Protein AF-A0A7J5ELV4-F1 (afdb_monomer_lite)

Structure (mmCIF, N/CA/C/O backbone):
data_AF-A0A7J5ELV4-F1
#
_entry.id   AF-A0A7J5ELV4-F1
#
loop_
_atom_site.group_PDB
_atom_site.id
_atom_site.type_symbol
_atom_site.label_atom_id
_atom_site.label_alt_id
_atom_site.label_comp_id
_atom_site.label_asym_id
_atom_site.label_entity_id
_atom_site.label_seq_id
_atom_site.pdbx_PDB_ins_code
_atom_site.Cartn_x
_atom_site.Cartn_y
_atom_site.Cartn_z
_atom_site.occupancy
_atom_site.B_iso_or_equiv
_atom_site.auth_seq_id
_atom_site.auth_comp_id
_atom_site.auth_asym_id
_atom_site.auth_atom_id
_atom_site.pdbx_PDB_model_num
ATOM 1 N N . MET A 1 1 ? -20.383 -17.295 8.704 1.00 36.12 1 MET A N 1
ATOM 2 C CA . MET A 1 1 ? -18.907 -17.326 8.674 1.00 36.12 1 MET A CA 1
ATOM 3 C C . MET A 1 1 ? -18.513 -17.018 7.243 1.00 36.12 1 MET A C 1
ATOM 5 O O . MET A 1 1 ? -18.628 -17.892 6.395 1.00 36.12 1 MET A O 1
ATOM 9 N N . SER A 1 2 ? -18.238 -15.751 6.940 1.00 37.81 2 SER A N 1
ATOM 10 C CA . SER A 1 2 ? -17.879 -15.331 5.584 1.00 37.81 2 SER A CA 1
ATOM 11 C C . SER A 1 2 ? -16.432 -15.739 5.326 1.00 37.81 2 SER A C 1
ATOM 13 O O . SER A 1 2 ? -15.553 -15.372 6.099 1.00 37.81 2 SER A O 1
ATOM 15 N N . ASN A 1 3 ? -16.204 -16.548 4.290 1.00 34.66 3 ASN A N 1
ATOM 16 C CA . ASN A 1 3 ? -14.866 -16.848 3.778 1.00 34.66 3 ASN A CA 1
ATOM 17 C C . ASN A 1 3 ? -14.127 -15.528 3.502 1.00 34.66 3 ASN A C 1
ATOM 19 O O . ASN A 1 3 ? -14.746 -14.646 2.898 1.00 34.66 3 ASN A O 1
ATOM 23 N N . PRO A 1 4 ? -12.845 -15.373 3.879 1.00 46.72 4 PRO A N 1
ATOM 24 C CA . PRO A 1 4 ? -12.059 -14.252 3.396 1.00 46.72 4 PRO A CA 1
ATOM 25 C C . PRO A 1 4 ? -11.948 -14.400 1.878 1.00 46.72 4 PRO A C 1
ATOM 27 O O . PRO A 1 4 ? -11.324 -15.328 1.360 1.00 46.72 4 PRO A O 1
ATOM 30 N N . SER A 1 5 ? -12.657 -13.524 1.173 1.00 50.44 5 SER A N 1
ATOM 31 C CA . SER A 1 5 ? -12.562 -13.330 -0.265 1.00 50.44 5 SER A CA 1
ATOM 32 C C . SER A 1 5 ? -11.091 -13.307 -0.668 1.00 50.44 5 SER A C 1
ATOM 34 O O . SER A 1 5 ? -10.301 -12.569 -0.083 1.00 50.44 5 SER A O 1
ATOM 36 N N . SER A 1 6 ? -10.715 -14.133 -1.642 1.00 66.75 6 SER A N 1
ATOM 37 C CA . SER A 1 6 ? -9.365 -14.159 -2.196 1.00 66.75 6 SER A CA 1
ATOM 38 C C . SER A 1 6 ? -8.966 -12.741 -2.608 1.00 66.75 6 SER A C 1
ATOM 40 O O . SER A 1 6 ? -9.621 -12.152 -3.468 1.00 66.75 6 SER A O 1
ATOM 42 N N . ILE A 1 7 ? -7.937 -12.178 -1.970 1.00 79.38 7 ILE A N 1
ATOM 43 C CA . ILE A 1 7 ? -7.438 -10.840 -2.300 1.00 79.38 7 ILE A CA 1
ATOM 44 C C . ILE A 1 7 ? -7.040 -10.861 -3.788 1.00 79.38 7 ILE A C 1
ATOM 46 O O . ILE A 1 7 ? -6.205 -11.682 -4.171 1.00 79.38 7 ILE A O 1
ATOM 50 N N . PRO A 1 8 ? -7.637 -10.022 -4.656 1.00 86.50 8 PRO A N 1
ATOM 51 C CA . PRO A 1 8 ? -7.497 -10.161 -6.110 1.00 86.50 8 PRO A CA 1
ATOM 52 C C . PRO A 1 8 ? -6.169 -9.605 -6.650 1.00 86.50 8 PRO A C 1
ATOM 54 O O . PRO A 1 8 ? -5.910 -9.667 -7.853 1.00 86.50 8 PRO A O 1
ATOM 57 N N . TYR A 1 9 ? -5.339 -9.033 -5.778 1.00 91.44 9 TYR A N 1
ATOM 58 C CA . TYR A 1 9 ? -4.088 -8.378 -6.137 1.00 91.44 9 TYR A CA 1
ATOM 59 C C . TYR A 1 9 ? -2.952 -9.387 -6.261 1.00 91.44 9 TYR A C 1
ATOM 61 O O . TYR A 1 9 ? -2.764 -10.240 -5.399 1.00 91.44 9 TYR A O 1
ATOM 69 N N . ARG A 1 10 ? -2.165 -9.272 -7.328 1.00 88.94 10 ARG A N 1
ATOM 70 C CA . ARG A 1 10 ? -1.010 -10.133 -7.595 1.00 88.94 10 ARG A CA 1
ATOM 71 C C . ARG A 1 10 ? 0.073 -9.347 -8.315 1.00 88.94 10 ARG A C 1
ATOM 73 O O . ARG A 1 10 ? -0.228 -8.347 -8.970 1.00 88.94 10 ARG A O 1
ATOM 80 N N . LEU A 1 11 ? 1.314 -9.812 -8.212 1.00 84.75 11 LEU A N 1
ATOM 81 C CA . LEU A 1 11 ? 2.399 -9.274 -9.024 1.00 84.75 11 LEU A CA 1
ATOM 82 C C . LEU A 1 11 ? 2.098 -9.465 -10.518 1.00 84.75 11 LEU A C 1
ATOM 84 O O . LEU A 1 11 ? 1.488 -10.473 -10.889 1.00 84.75 11 LEU A O 1
ATOM 88 N N . PRO A 1 12 ? 2.515 -8.522 -11.377 1.00 80.56 12 PRO A N 1
ATOM 89 C CA . PRO A 1 12 ? 2.456 -8.731 -12.814 1.00 80.56 12 PRO A CA 1
ATOM 90 C C . PRO A 1 12 ? 3.408 -9.865 -13.225 1.00 80.56 12 PRO A C 1
ATOM 92 O O . PRO A 1 12 ? 4.482 -10.029 -12.644 1.00 80.56 12 PRO A O 1
ATOM 95 N N . ASP A 1 13 ? 3.029 -10.622 -14.258 1.00 80.06 13 ASP A N 1
ATOM 96 C CA . ASP A 1 13 ? 3.861 -11.704 -14.813 1.00 80.06 13 ASP A CA 1
ATOM 97 C C . ASP A 1 13 ? 5.155 -11.170 -15.454 1.00 80.06 13 ASP A C 1
ATOM 99 O O . ASP A 1 13 ? 6.134 -11.897 -15.615 1.00 80.06 13 ASP A O 1
ATOM 103 N N . THR A 1 14 ? 5.166 -9.882 -15.806 1.00 79.06 14 THR A N 1
ATOM 104 C CA . THR A 1 14 ? 6.293 -9.179 -16.420 1.00 79.06 14 THR A CA 1
ATOM 105 C C . THR A 1 14 ? 6.601 -7.889 -15.672 1.00 79.06 14 THR A C 1
ATOM 107 O O . THR A 1 14 ? 5.691 -7.154 -15.282 1.00 79.06 14 THR A O 1
ATOM 110 N N . LEU A 1 15 ? 7.887 -7.585 -15.519 1.00 82.56 15 LEU A N 1
ATOM 111 C CA . LEU A 1 15 ? 8.359 -6.329 -14.936 1.00 82.56 15 LEU A CA 1
ATOM 112 C C . LEU A 1 15 ? 8.262 -5.166 -15.940 1.00 82.56 15 LEU A C 1
ATOM 114 O O . LEU A 1 15 ? 8.147 -5.416 -17.145 1.00 82.56 15 LEU A O 1
ATOM 118 N N . PRO A 1 16 ? 8.310 -3.903 -15.472 1.00 79.69 16 PRO A N 1
ATOM 119 C CA . PRO A 1 16 ? 8.414 -2.748 -16.356 1.00 79.69 16 PRO A CA 1
ATOM 120 C C . PRO A 1 16 ? 9.571 -2.907 -17.351 1.00 79.69 16 PRO A C 1
ATOM 122 O O . PRO A 1 16 ? 10.700 -3.191 -16.961 1.00 79.69 16 PRO A O 1
ATOM 125 N N . THR A 1 17 ? 9.284 -2.722 -18.640 1.00 82.06 17 THR A N 1
ATOM 126 C CA . THR A 1 17 ? 10.285 -2.792 -19.722 1.00 82.06 17 THR A CA 1
ATOM 127 C C . THR A 1 17 ? 10.953 -1.448 -20.000 1.00 82.06 17 THR A C 1
ATOM 129 O O . THR A 1 17 ? 11.903 -1.387 -20.776 1.00 82.06 17 THR A O 1
ATOM 132 N N . ASP A 1 18 ? 10.429 -0.364 -19.422 1.00 88.62 18 ASP A N 1
ATOM 133 C CA . ASP A 1 18 ? 11.071 0.945 -19.463 1.00 88.62 18 ASP A CA 1
ATOM 134 C C . ASP A 1 18 ? 12.392 0.882 -18.669 1.00 88.62 18 ASP A C 1
ATOM 136 O O . ASP A 1 18 ? 12.354 0.535 -17.484 1.00 88.62 18 ASP A O 1
ATOM 140 N N . PRO A 1 19 ? 13.550 1.193 -19.283 1.00 88.00 19 PRO A N 1
ATOM 141 C CA . PRO A 1 19 ? 14.849 1.060 -18.625 1.00 88.00 19 PRO A CA 1
ATOM 142 C C . PRO A 1 19 ? 14.986 1.899 -17.350 1.00 88.00 19 PRO A C 1
ATOM 144 O O . PRO A 1 19 ? 15.595 1.449 -16.386 1.00 88.00 19 PRO A O 1
ATOM 147 N N . VAL A 1 20 ? 14.384 3.093 -17.314 1.00 89.12 20 VAL A N 1
ATOM 148 C CA . VAL A 1 20 ? 14.450 3.976 -16.143 1.00 89.12 20 VAL A CA 1
ATOM 149 C C . VAL A 1 20 ? 13.649 3.374 -14.993 1.00 89.12 20 VAL A C 1
ATOM 151 O O . VAL A 1 20 ? 14.116 3.357 -13.856 1.00 89.12 20 VAL A O 1
ATOM 154 N N . LEU A 1 21 ? 12.455 2.845 -15.270 1.00 88.69 21 LEU A N 1
ATOM 155 C CA . LEU A 1 21 ? 11.652 2.172 -14.246 1.00 88.69 21 LEU A CA 1
ATOM 156 C C . LEU A 1 21 ? 12.307 0.876 -13.759 1.00 88.69 21 LEU A C 1
ATOM 158 O O . LEU A 1 21 ? 12.254 0.593 -12.565 1.00 88.69 21 LEU A O 1
ATOM 162 N N . ALA A 1 22 ? 12.938 0.110 -14.651 1.00 88.56 22 ALA A N 1
ATOM 163 C CA . ALA A 1 22 ? 13.659 -1.107 -14.288 1.00 88.56 22 ALA A CA 1
ATOM 164 C C . ALA A 1 22 ? 14.833 -0.815 -13.336 1.00 88.56 22 ALA A C 1
ATOM 166 O O . ALA A 1 22 ? 14.957 -1.482 -12.309 1.00 88.56 22 ALA A O 1
ATOM 167 N N . ASP A 1 23 ? 15.625 0.224 -13.615 1.00 91.75 23 ASP A N 1
ATOM 168 C CA . ASP A 1 23 ? 16.751 0.635 -12.765 1.00 91.75 23 ASP A CA 1
ATOM 169 C C . ASP A 1 23 ? 16.295 1.135 -11.383 1.00 91.75 23 ASP A C 1
ATOM 171 O O . ASP A 1 23 ? 16.976 0.933 -10.376 1.00 91.75 23 ASP A O 1
ATOM 175 N N . LEU A 1 24 ? 15.125 1.777 -11.310 1.00 93.94 24 LEU A N 1
ATOM 176 C CA . LEU A 1 24 ? 14.569 2.304 -10.060 1.00 93.94 24 LEU A CA 1
ATOM 177 C C . LEU A 1 24 ? 13.807 1.258 -9.239 1.00 93.94 24 LEU A C 1
ATOM 179 O O . LEU A 1 24 ? 13.526 1.489 -8.061 1.00 93.94 24 LEU A O 1
ATOM 183 N N . LEU A 1 25 ? 13.462 0.114 -9.830 1.00 92.56 25 LEU A N 1
ATOM 184 C CA . LEU A 1 25 ? 12.585 -0.879 -9.217 1.00 92.56 25 LEU A CA 1
ATOM 185 C C . LEU A 1 25 ? 13.139 -1.493 -7.912 1.00 92.56 25 LEU A C 1
ATOM 187 O O . LEU A 1 25 ? 12.368 -1.610 -6.951 1.00 92.56 25 LEU A O 1
ATOM 191 N N . PRO A 1 26 ? 14.441 -1.827 -7.795 1.00 94.19 26 PRO A N 1
ATOM 192 C CA . PRO A 1 26 ? 15.010 -2.294 -6.529 1.00 94.19 26 PRO A CA 1
ATOM 193 C C . PRO A 1 26 ? 14.885 -1.258 -5.405 1.00 94.19 26 PRO A C 1
ATOM 195 O O . PRO A 1 26 ? 14.525 -1.602 -4.280 1.00 94.19 26 PRO A O 1
ATOM 198 N N . LEU A 1 27 ? 15.119 0.021 -5.715 1.00 95.06 27 LEU A N 1
ATOM 199 C CA . LEU A 1 27 ? 15.005 1.112 -4.744 1.00 95.06 27 LEU A CA 1
ATOM 200 C C . LEU A 1 27 ? 13.547 1.349 -4.341 1.00 95.06 27 LEU A C 1
ATOM 202 O O . LEU A 1 27 ? 13.243 1.498 -3.160 1.00 95.06 27 LEU A O 1
ATOM 206 N N . PHE A 1 28 ? 12.641 1.341 -5.320 1.00 94.75 28 PHE A N 1
ATOM 207 C CA . PHE A 1 28 ? 11.210 1.511 -5.093 1.00 94.75 28 PHE A CA 1
ATOM 208 C C . PHE A 1 28 ? 10.654 0.423 -4.169 1.00 94.75 28 PHE A C 1
ATOM 210 O O . PHE A 1 28 ? 9.963 0.726 -3.199 1.00 94.75 28 PHE A O 1
ATOM 217 N N . THR A 1 29 ? 10.973 -0.844 -4.447 1.00 94.75 29 THR A N 1
ATOM 218 C CA . THR A 1 29 ? 10.499 -1.979 -3.639 1.00 94.75 29 THR A CA 1
ATOM 219 C C . THR A 1 29 ? 11.087 -1.964 -2.234 1.00 94.75 29 THR A C 1
ATOM 221 O O . THR A 1 29 ? 10.349 -2.165 -1.271 1.00 94.75 29 THR A O 1
ATOM 224 N N . GLN A 1 30 ? 12.380 -1.659 -2.094 1.00 95.94 30 GLN A N 1
ATOM 225 C CA . GLN A 1 30 ? 13.027 -1.541 -0.788 1.00 95.94 30 GLN A CA 1
ATOM 226 C C . GLN A 1 30 ? 12.407 -0.429 0.065 1.00 95.94 30 GLN A C 1
ATOM 228 O O . GLN A 1 30 ? 12.108 -0.664 1.236 1.00 95.94 30 GLN A O 1
ATOM 233 N N . GLN A 1 31 ? 12.193 0.758 -0.513 1.00 96.31 31 GLN A N 1
ATOM 234 C CA . GLN A 1 31 ? 11.589 1.878 0.206 1.00 96.31 31 GLN A CA 1
ATOM 235 C C . GLN A 1 31 ? 10.184 1.519 0.696 1.00 96.31 31 GLN A C 1
ATOM 237 O O . GLN A 1 31 ? 9.882 1.691 1.872 1.00 96.31 31 GLN A O 1
ATOM 242 N N . TRP A 1 32 ? 9.349 0.945 -0.173 1.00 96.62 32 TRP A N 1
ATOM 243 C CA . TRP A 1 32 ? 7.987 0.571 0.202 1.00 96.62 32 TRP A CA 1
ATOM 244 C C . TRP A 1 32 ? 7.919 -0.540 1.248 1.00 96.62 32 TRP A C 1
ATOM 246 O O . TRP A 1 32 ? 7.044 -0.495 2.105 1.00 96.62 32 TRP A O 1
ATOM 256 N N . LEU A 1 33 ? 8.831 -1.515 1.223 1.00 95.88 33 LEU A N 1
ATOM 257 C CA . LEU A 1 33 ? 8.913 -2.520 2.287 1.00 95.88 33 LEU A CA 1
ATOM 258 C C . LEU A 1 33 ? 9.239 -1.881 3.643 1.00 95.88 33 LEU A C 1
ATOM 260 O O . LEU A 1 33 ? 8.633 -2.249 4.646 1.00 95.88 33 LEU A O 1
ATOM 264 N N . SER A 1 34 ? 10.135 -0.890 3.669 1.00 95.19 34 SER A N 1
ATOM 265 C CA . SER A 1 34 ? 10.412 -0.112 4.882 1.00 95.19 34 SER A CA 1
ATOM 266 C C . SER A 1 34 ? 9.185 0.686 5.335 1.00 95.19 34 SER A C 1
ATOM 268 O O . SER A 1 34 ? 8.799 0.610 6.497 1.00 95.19 34 SER A O 1
ATOM 270 N N . ASP A 1 35 ? 8.533 1.404 4.418 1.00 94.81 35 ASP A N 1
ATOM 271 C CA . ASP A 1 35 ? 7.368 2.240 4.736 1.00 94.81 35 ASP A CA 1
ATOM 272 C C . ASP A 1 35 ? 6.189 1.403 5.267 1.00 94.81 35 ASP A C 1
ATOM 274 O O . ASP A 1 35 ? 5.480 1.820 6.186 1.00 94.81 35 ASP A O 1
ATOM 278 N N . LEU A 1 36 ? 5.974 0.205 4.710 1.00 93.62 36 LEU A N 1
ATOM 279 C CA . LEU A 1 36 ? 4.944 -0.731 5.169 1.00 93.62 36 LEU A CA 1
ATOM 280 C C . LEU A 1 36 ? 5.277 -1.323 6.539 1.00 93.62 36 LEU A C 1
ATOM 282 O O . LEU A 1 36 ? 4.374 -1.481 7.363 1.00 93.62 36 LEU A O 1
ATOM 286 N N . HIS A 1 37 ? 6.555 -1.596 6.804 1.00 90.69 37 HIS A N 1
ATOM 287 C CA . HIS A 1 37 ? 6.994 -2.023 8.125 1.00 90.69 37 HIS A CA 1
ATOM 288 C C .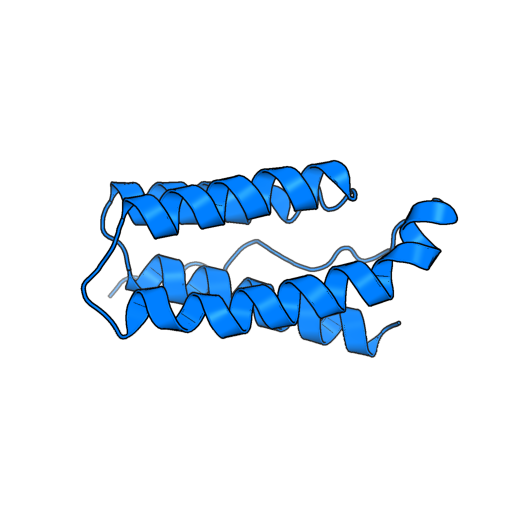 HIS A 1 37 ? 6.675 -0.956 9.185 1.00 90.69 37 HIS A C 1
ATOM 290 O O . HIS A 1 37 ? 6.090 -1.259 10.227 1.00 90.69 37 HIS A O 1
ATOM 296 N N . ASP A 1 38 ? 6.964 0.312 8.893 1.00 89.00 38 ASP A N 1
ATOM 297 C CA . ASP A 1 38 ? 6.689 1.428 9.805 1.00 89.00 38 ASP A CA 1
ATOM 298 C C . ASP A 1 38 ? 5.181 1.694 9.973 1.00 89.00 38 ASP A C 1
ATOM 300 O O . ASP A 1 38 ? 4.711 2.077 11.057 1.00 89.00 38 ASP A O 1
ATOM 304 N N . ALA A 1 39 ? 4.388 1.423 8.930 1.00 88.88 39 ALA A N 1
ATOM 305 C CA . ALA A 1 39 ? 2.932 1.533 8.959 1.00 88.88 39 ALA A CA 1
ATOM 306 C C . ALA A 1 39 ? 2.262 0.578 9.967 1.00 88.88 39 ALA A C 1
ATOM 308 O O . ALA A 1 39 ? 1.123 0.833 10.365 1.00 88.88 39 ALA A O 1
ATOM 309 N N . HIS A 1 40 ? 2.949 -0.462 10.464 1.00 82.06 40 HIS A N 1
ATOM 310 C CA . HIS A 1 40 ? 2.423 -1.316 11.538 1.00 82.06 40 HIS A CA 1
ATOM 311 C C . HIS A 1 40 ? 2.071 -0.539 12.813 1.00 82.06 40 HIS A C 1
ATOM 313 O O . HIS A 1 40 ? 1.145 -0.918 13.537 1.00 82.06 40 HIS A O 1
ATOM 319 N N . SER A 1 41 ? 2.755 0.578 13.075 1.00 83.69 41 SER A N 1
ATOM 320 C CA . SER A 1 41 ? 2.471 1.450 14.222 1.00 83.69 41 SER A CA 1
ATOM 321 C C . SER A 1 41 ? 1.030 1.987 14.243 1.00 83.69 41 SER A C 1
ATOM 323 O O . SER A 1 41 ? 0.481 2.209 15.330 1.00 83.69 41 SER A O 1
ATOM 325 N N . LEU A 1 42 ? 0.384 2.102 13.072 1.00 82.38 42 LEU A N 1
ATOM 326 C CA . LEU A 1 42 ? -1.016 2.523 12.922 1.00 82.38 42 LEU A CA 1
ATOM 327 C C . LEU A 1 42 ? -2.015 1.553 13.565 1.00 82.38 42 LEU A C 1
ATOM 329 O O . LEU A 1 42 ? -3.142 1.945 13.856 1.00 82.38 42 LEU A O 1
ATOM 333 N N . PHE A 1 43 ? -1.611 0.299 13.783 1.00 81.38 43 PHE A N 1
ATOM 334 C CA . PHE A 1 43 ? -2.471 -0.756 14.324 1.00 81.38 43 PHE A CA 1
ATOM 335 C C . PHE A 1 43 ? -2.187 -1.084 15.793 1.00 81.38 43 PHE A C 1
ATOM 337 O O . PHE A 1 43 ? -3.009 -1.714 16.452 1.00 81.38 43 PHE A O 1
ATOM 344 N N . VAL A 1 44 ? -1.029 -0.666 16.311 1.00 75.75 44 VAL A N 1
ATOM 345 C CA . VAL A 1 44 ? -0.606 -0.921 17.701 1.00 75.75 44 VAL A CA 1
ATOM 346 C C . VAL A 1 44 ? -0.983 0.240 18.624 1.00 75.75 44 VAL A C 1
ATOM 348 O O . VAL A 1 44 ? -1.251 0.044 19.809 1.00 75.75 44 VAL A O 1
ATOM 351 N N . THR A 1 45 ? -1.009 1.462 18.090 1.00 65.75 45 THR A N 1
ATOM 352 C CA . THR A 1 45 ? -1.431 2.664 18.818 1.00 65.75 45 THR A CA 1
ATOM 353 C C . THR A 1 45 ? -2.898 2.988 18.523 1.00 65.75 45 THR A C 1
ATOM 355 O O . THR A 1 45 ? -3.512 2.376 17.653 1.00 65.75 45 THR A O 1
ATOM 358 N N . LYS A 1 46 ? -3.508 3.898 19.298 1.00 70.56 46 LYS A N 1
ATOM 359 C CA . LYS A 1 46 ? -4.908 4.324 19.120 1.00 70.56 46 LYS A CA 1
ATOM 360 C C . LYS A 1 46 ? -5.218 4.542 17.630 1.00 70.56 46 LYS A C 1
ATOM 362 O O . LYS A 1 46 ? -4.552 5.346 16.992 1.00 70.56 46 LYS A O 1
ATOM 367 N N . SER A 1 47 ? -6.253 3.869 17.131 1.00 77.56 47 SER A N 1
ATOM 368 C CA . SER A 1 47 ? -6.731 3.940 15.748 1.00 77.56 47 SER A CA 1
ATOM 369 C C . SER A 1 47 ? -6.790 5.379 15.204 1.00 77.56 47 SER A C 1
ATOM 371 O O . SER A 1 47 ? -7.564 6.194 15.714 1.00 77.56 47 SER A O 1
ATOM 373 N N . ASP A 1 48 ? -6.003 5.674 14.162 1.00 89.62 48 ASP A N 1
ATOM 374 C CA . ASP A 1 48 ? -5.999 6.951 13.425 1.00 89.62 48 ASP A CA 1
ATOM 375 C C . ASP A 1 48 ? -6.510 6.738 11.985 1.00 89.62 48 ASP A C 1
ATOM 377 O O . ASP A 1 48 ? -5.734 6.393 11.081 1.00 89.62 48 ASP A O 1
ATOM 381 N N . PRO A 1 49 ? -7.829 6.875 11.747 1.00 91.69 49 PRO A N 1
ATOM 382 C CA . PRO A 1 49 ? -8.416 6.609 10.436 1.00 91.69 49 PRO A CA 1
ATOM 383 C C . PRO A 1 49 ? -7.901 7.571 9.362 1.00 91.69 49 PRO A C 1
ATOM 385 O O . PRO A 1 49 ? -7.785 7.170 8.203 1.00 91.69 49 PRO A O 1
ATOM 388 N N . GLU A 1 50 ? -7.536 8.808 9.709 1.00 94.06 50 GLU A N 1
ATOM 389 C CA . GLU A 1 50 ? -6.986 9.750 8.734 1.00 94.06 50 GLU A CA 1
ATOM 390 C C . GLU A 1 50 ? -5.593 9.328 8.272 1.00 94.06 50 GLU A C 1
ATOM 392 O O . GLU A 1 50 ? -5.290 9.412 7.080 1.00 94.06 50 GLU A O 1
ATOM 397 N N . ALA A 1 51 ? -4.749 8.846 9.187 1.00 93.62 51 ALA A N 1
ATOM 398 C CA . ALA A 1 51 ? -3.442 8.310 8.825 1.00 93.62 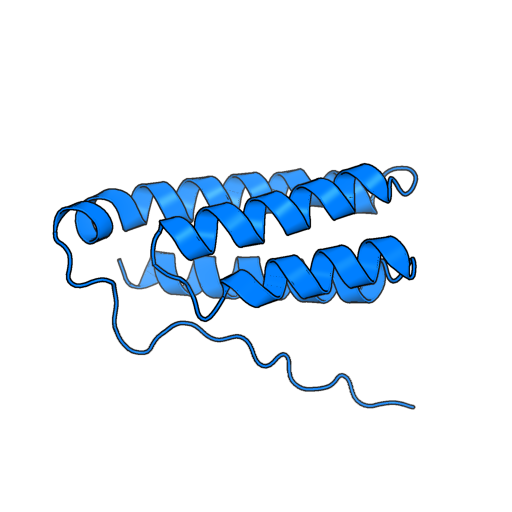51 ALA A CA 1
ATOM 399 C C . ALA A 1 51 ? -3.563 7.097 7.893 1.00 93.62 51 ALA A C 1
ATOM 401 O O . ALA A 1 51 ? -2.878 7.052 6.869 1.00 93.62 51 ALA A O 1
ATOM 402 N N . LEU A 1 52 ? -4.491 6.177 8.176 1.00 95.50 52 LEU A N 1
ATOM 403 C CA . LEU A 1 52 ? -4.754 5.034 7.300 1.00 95.50 52 LEU A CA 1
ATOM 404 C C . LEU A 1 52 ? -5.266 5.469 5.915 1.00 95.50 52 LEU A C 1
ATOM 406 O O . LEU A 1 52 ? -4.826 4.942 4.892 1.00 95.50 52 LEU A O 1
ATOM 410 N N . TYR A 1 53 ? -6.146 6.474 5.860 1.00 97.12 53 TYR A N 1
ATOM 411 C CA . TYR A 1 53 ? -6.628 7.031 4.594 1.00 97.12 53 TYR A CA 1
ATOM 412 C C . TYR A 1 53 ? -5.484 7.638 3.771 1.00 97.12 53 TYR A C 1
ATOM 414 O O . TYR A 1 53 ? -5.376 7.386 2.569 1.00 97.12 53 TYR A O 1
ATOM 422 N N . ARG A 1 54 ? -4.606 8.422 4.4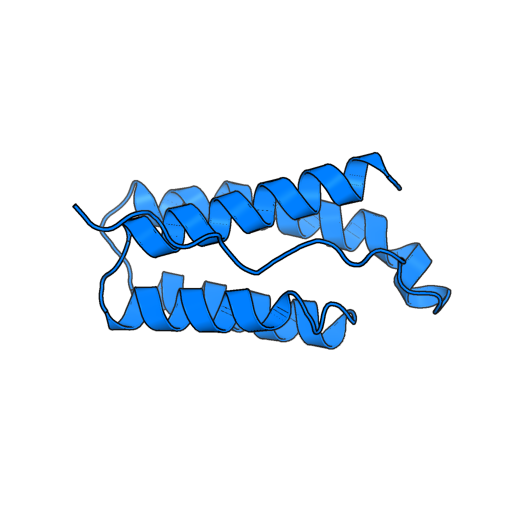14 1.00 97.00 54 ARG A N 1
ATOM 423 C CA . ARG A 1 54 ? -3.437 9.026 3.758 1.00 97.00 54 ARG A CA 1
ATOM 424 C C . ARG A 1 54 ? -2.484 7.962 3.222 1.00 97.00 54 ARG A C 1
ATOM 426 O O . ARG A 1 54 ? -2.039 8.097 2.088 1.00 97.00 54 ARG A O 1
ATOM 433 N N . LEU A 1 55 ? -2.229 6.896 3.982 1.00 96.69 55 LEU A N 1
ATOM 434 C CA . LEU A 1 55 ? -1.405 5.775 3.528 1.00 96.69 55 LEU A CA 1
ATOM 435 C C . LEU A 1 55 ? -1.981 5.131 2.259 1.00 96.69 55 LEU A C 1
ATOM 437 O O . LEU A 1 55 ? -1.274 5.016 1.258 1.00 96.69 55 LEU A O 1
ATOM 441 N N . GLY A 1 56 ? -3.274 4.788 2.259 1.00 97.56 56 GLY A N 1
ATOM 442 C CA . GLY A 1 56 ? -3.942 4.234 1.077 1.00 97.56 56 GLY A CA 1
ATOM 443 C C . GLY A 1 56 ? -3.884 5.173 -0.136 1.00 97.56 56 GLY A C 1
ATOM 444 O O . GLY A 1 56 ? -3.633 4.737 -1.263 1.00 97.56 56 GLY A O 1
ATOM 445 N N . HIS A 1 57 ? -4.030 6.483 0.086 1.00 97.94 57 HIS A N 1
ATOM 446 C CA . HIS A 1 57 ? -3.887 7.488 -0.966 1.00 97.94 57 HIS A CA 1
ATOM 447 C C . HIS A 1 57 ? -2.467 7.527 -1.556 1.00 97.94 57 HIS A C 1
ATOM 449 O O . HIS A 1 57 ? -2.320 7.562 -2.782 1.00 97.94 57 HIS A O 1
ATOM 455 N N . THR A 1 58 ? -1.436 7.493 -0.706 1.00 97.81 58 THR A N 1
ATOM 456 C CA . THR A 1 58 ? -0.027 7.461 -1.127 1.00 97.81 58 THR A CA 1
ATOM 457 C C . THR A 1 58 ? 0.276 6.196 -1.925 1.00 97.81 58 THR A C 1
ATOM 459 O O . THR A 1 58 ? 0.790 6.306 -3.035 1.00 97.81 58 THR A O 1
ATOM 462 N N . ILE A 1 59 ? -0.138 5.018 -1.439 1.00 97.38 59 ILE A N 1
ATOM 463 C CA . ILE A 1 59 ? 0.017 3.738 -2.154 1.00 97.38 59 ILE A CA 1
ATOM 464 C C . ILE A 1 59 ? -0.596 3.835 -3.554 1.00 97.38 59 ILE A C 1
ATOM 466 O O . ILE A 1 59 ? 0.079 3.575 -4.549 1.00 97.38 59 ILE A O 1
ATOM 470 N N . LYS A 1 60 ? -1.856 4.280 -3.658 1.00 97.00 60 LYS A N 1
ATOM 471 C CA . LYS A 1 60 ? -2.544 4.416 -4.951 1.00 97.00 60 LYS A CA 1
ATOM 472 C C . LYS A 1 60 ? -1.754 5.297 -5.923 1.00 97.00 60 LYS A C 1
ATOM 474 O O . LYS A 1 60 ? -1.593 4.937 -7.088 1.00 97.00 60 LYS A O 1
ATOM 479 N N . GLY A 1 61 ? -1.303 6.463 -5.453 1.00 96.38 61 GLY A N 1
ATOM 480 C CA . GLY A 1 61 ? -0.576 7.435 -6.267 1.00 96.38 61 GLY A CA 1
ATOM 481 C C . GLY A 1 61 ? 0.766 6.896 -6.751 1.00 96.38 61 GLY A C 1
ATOM 482 O 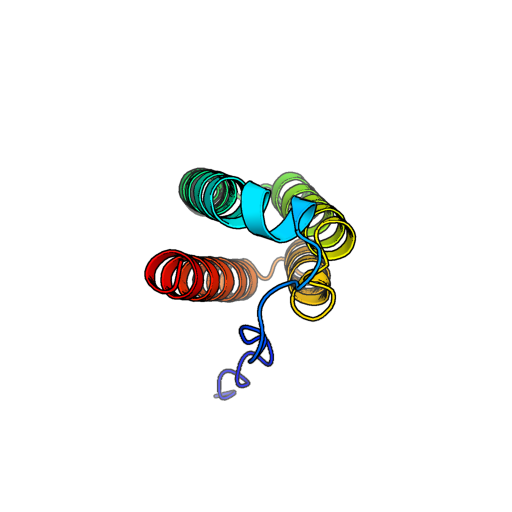O . GLY A 1 61 ? 1.006 6.840 -7.957 1.00 96.38 61 GLY A O 1
ATOM 483 N N . SER A 1 62 ? 1.608 6.445 -5.824 1.00 95.38 62 SER A N 1
ATOM 484 C CA . SER A 1 62 ? 2.963 5.987 -6.126 1.00 95.38 62 SER A CA 1
ATOM 485 C C . SER A 1 62 ? 2.978 4.758 -7.027 1.00 95.38 62 SER A C 1
ATOM 487 O O . SER A 1 62 ? 3.747 4.713 -7.982 1.00 95.38 62 SER A O 1
ATOM 489 N N . PHE A 1 63 ? 2.100 3.781 -6.786 1.00 94.31 63 PHE A N 1
ATOM 490 C CA . PHE A 1 63 ? 2.047 2.567 -7.601 1.00 94.31 63 PHE A CA 1
ATOM 491 C C . PHE A 1 63 ? 1.543 2.858 -9.013 1.00 94.31 63 PHE A C 1
ATOM 493 O O . PHE A 1 63 ? 2.100 2.338 -9.976 1.00 94.31 63 PHE A O 1
ATOM 500 N N . ALA A 1 64 ? 0.54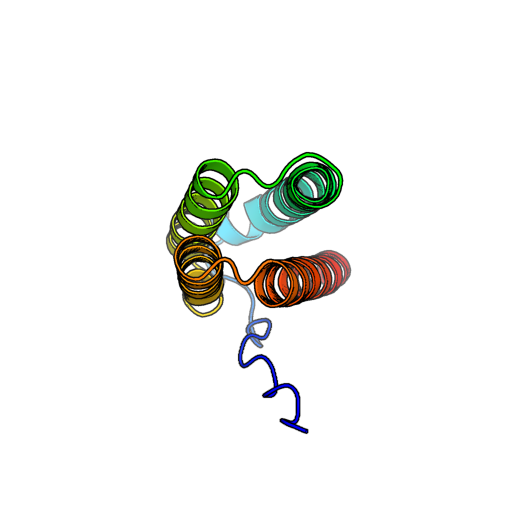0 3.729 -9.166 1.00 93.12 64 ALA A N 1
ATOM 501 C CA . ALA A 1 64 ? 0.081 4.141 -10.488 1.00 93.12 64 ALA A CA 1
ATOM 502 C C . ALA A 1 64 ? 1.183 4.876 -11.271 1.00 93.12 64 ALA A C 1
ATOM 504 O O . ALA A 1 64 ? 1.390 4.581 -12.445 1.00 93.12 64 ALA A O 1
ATOM 505 N N . GLN A 1 65 ? 1.910 5.790 -10.619 1.00 90.62 65 GLN A N 1
ATOM 506 C CA . GLN A 1 65 ? 3.003 6.551 -11.236 1.00 90.62 65 GLN A CA 1
ATOM 507 C C . GLN A 1 65 ? 4.202 5.676 -11.618 1.00 90.62 65 GLN A C 1
ATOM 509 O O . GLN A 1 65 ? 4.827 5.931 -12.641 1.00 90.62 65 GLN A O 1
ATOM 514 N N . PHE A 1 66 ? 4.497 4.637 -10.834 1.00 90.44 66 PHE A N 1
ATOM 515 C CA . PHE A 1 66 ? 5.585 3.697 -11.120 1.00 90.44 66 PHE A CA 1
ATOM 516 C C . PHE A 1 66 ? 5.219 2.644 -12.188 1.00 90.44 66 PHE A C 1
ATOM 518 O O . PHE A 1 66 ? 6.076 1.898 -12.649 1.00 90.44 66 PHE A O 1
ATOM 525 N N . GLY A 1 67 ? 3.947 2.559 -12.596 1.00 88.56 67 GLY A N 1
ATOM 526 C CA . GLY A 1 67 ? 3.471 1.592 -13.596 1.00 88.56 67 GLY A CA 1
ATOM 527 C C . GLY A 1 67 ? 2.812 0.334 -13.016 1.00 88.56 67 GLY A C 1
ATOM 528 O O . GLY A 1 67 ? 2.298 -0.491 -13.769 1.00 88.56 67 GLY A O 1
ATOM 529 N N . PHE A 1 68 ? 2.710 0.210 -11.691 1.00 90.56 68 PHE A N 1
ATOM 530 C CA . PHE A 1 68 ? 1.950 -0.840 -11.002 1.00 90.56 68 PHE A CA 1
ATOM 531 C C . PHE A 1 68 ? 0.446 -0.545 -10.958 1.00 90.56 68 PHE A C 1
ATOM 533 O O . PHE A 1 68 ? -0.204 -0.589 -9.911 1.00 90.56 68 PHE A O 1
ATOM 540 N N . THR A 1 69 ? -0.140 -0.272 -12.120 1.00 90.00 69 THR A N 1
ATOM 541 C CA . THR A 1 69 ? -1.561 0.081 -12.267 1.00 90.00 69 THR A CA 1
ATOM 542 C C . THR A 1 69 ? -2.516 -1.007 -11.761 1.00 90.00 69 THR A C 1
ATOM 544 O O . THR A 1 69 ? -3.614 -0.681 -11.322 1.00 90.00 69 THR A O 1
ATOM 547 N N . HIS A 1 70 ? -2.095 -2.276 -11.746 1.00 90.25 70 HIS A N 1
ATOM 548 C CA . HIS A 1 70 ? -2.865 -3.400 -11.194 1.00 90.25 70 HIS A CA 1
ATOM 549 C C . HIS A 1 70 ? -2.862 -3.474 -9.661 1.00 90.25 70 HIS A C 1
ATOM 551 O O . HIS A 1 70 ? -3.789 -4.032 -9.081 1.00 90.25 70 HIS A O 1
ATOM 557 N N . LEU A 1 71 ? -1.838 -2.918 -9.006 1.00 93.19 71 LEU A N 1
ATOM 558 C CA . LEU A 1 71 ? -1.729 -2.876 -7.544 1.00 93.19 71 LEU A CA 1
ATOM 559 C C . LEU A 1 71 ? -2.218 -1.543 -6.969 1.00 93.19 71 LEU A C 1
ATOM 561 O O . LEU A 1 71 ? -2.628 -1.491 -5.815 1.00 93.19 71 LEU A O 1
ATOM 565 N N . ALA A 1 72 ? -2.252 -0.477 -7.772 1.00 94.25 72 ALA A N 1
ATOM 566 C CA . ALA A 1 72 ? -2.774 0.822 -7.356 1.00 94.25 72 ALA A CA 1
ATOM 567 C C . ALA A 1 72 ? -4.192 0.778 -6.725 1.00 94.25 72 ALA A C 1
ATOM 569 O O . ALA A 1 72 ? -4.413 1.515 -5.759 1.00 94.25 72 ALA A O 1
ATOM 570 N N . PRO A 1 73 ? -5.154 -0.062 -7.180 1.00 96.19 73 PRO A N 1
ATOM 571 C CA . PRO A 1 73 ? -6.471 -0.155 -6.550 1.00 96.19 73 PRO A CA 1
ATOM 572 C C . PRO A 1 73 ? -6.438 -0.674 -5.105 1.00 96.19 73 PRO A C 1
ATOM 574 O O . PRO A 1 73 ? -7.316 -0.304 -4.336 1.00 96.19 73 PRO A O 1
ATOM 577 N N . LEU A 1 74 ? -5.395 -1.398 -4.684 1.00 96.19 74 LEU A N 1
ATOM 578 C CA . LEU A 1 74 ? -5.225 -1.825 -3.288 1.00 96.19 74 LEU A CA 1
ATOM 579 C C . LEU A 1 74 ? -5.199 -0.612 -2.339 1.00 96.19 74 LEU A C 1
ATOM 581 O O . LEU A 1 74 ? -5.830 -0.622 -1.284 1.00 96.19 74 LEU A O 1
ATOM 585 N N . GLY A 1 75 ? -4.570 0.493 -2.756 1.00 97.12 75 GLY A N 1
ATOM 586 C CA . GLY A 1 75 ? -4.605 1.750 -2.004 1.00 97.12 75 GLY A CA 1
ATOM 587 C C . GLY A 1 75 ? -6.018 2.334 -1.863 1.00 97.12 75 GLY A C 1
ATOM 588 O O . GLY A 1 75 ? -6.333 2.967 -0.855 1.00 97.12 75 GLY A O 1
ATOM 589 N N . LYS A 1 76 ? -6.902 2.094 -2.842 1.00 97.44 76 LYS A N 1
ATOM 590 C CA . LYS A 1 76 ? -8.320 2.466 -2.758 1.00 97.44 76 LYS A CA 1
ATOM 591 C C . LYS A 1 76 ? -9.063 1.631 -1.725 1.00 97.44 76 LYS A C 1
ATOM 593 O O . LYS A 1 76 ? -9.784 2.214 -0.921 1.00 97.44 76 LYS A O 1
ATOM 598 N N . ASP A 1 77 ? -8.831 0.329 -1.697 1.00 97.62 77 ASP A N 1
ATOM 599 C CA . ASP A 1 77 ? -9.480 -0.558 -0.732 1.00 97.62 77 ASP A CA 1
ATOM 600 C C . ASP A 1 77 ? -9.037 -0.231 0.705 1.00 97.62 77 ASP A C 1
ATOM 602 O O . ASP A 1 77 ? -9.870 -0.154 1.602 1.00 97.62 77 ASP A O 1
ATOM 606 N N . ILE A 1 78 ? -7.762 0.121 0.921 1.00 96.75 78 ILE A N 1
ATOM 607 C CA . ILE A 1 78 ? -7.277 0.620 2.224 1.00 96.75 78 ILE A CA 1
ATOM 608 C C . ILE A 1 78 ? -7.999 1.914 2.638 1.00 96.75 78 ILE A C 1
ATOM 610 O O . ILE A 1 78 ? -8.385 2.080 3.798 1.00 96.75 78 ILE A O 1
ATOM 614 N N . MET A 1 79 ? -8.203 2.846 1.699 1.00 97.69 79 MET A N 1
ATOM 615 C CA . MET A 1 79 ? -8.971 4.068 1.967 1.00 97.69 79 MET A CA 1
ATOM 616 C C . MET A 1 79 ? -10.430 3.759 2.332 1.00 97.69 79 MET A C 1
ATOM 618 O O . MET A 1 79 ? -11.025 4.488 3.126 1.00 97.69 79 MET A O 1
ATOM 622 N N . GLU A 1 80 ? -11.023 2.717 1.752 1.00 97.81 80 GLU A N 1
ATOM 623 C CA . GLU A 1 80 ? -12.372 2.260 2.093 1.00 97.81 80 GLU A CA 1
ATOM 624 C C . GLU A 1 80 ? -12.407 1.629 3.492 1.00 97.81 80 GLU A C 1
ATOM 626 O O . GLU A 1 80 ? -13.273 2.012 4.280 1.00 97.81 80 GLU A O 1
ATOM 631 N N . CYS A 1 81 ? -11.421 0.798 3.853 1.00 95.69 81 CYS A N 1
ATOM 632 C CA . CYS A 1 81 ? -11.255 0.260 5.209 1.00 95.69 81 CYS A CA 1
ATOM 633 C C . CYS A 1 81 ? -11.130 1.366 6.269 1.00 95.69 81 CYS A C 1
ATOM 635 O O . CYS A 1 81 ? -11.757 1.297 7.324 1.00 95.69 81 CYS A O 1
ATOM 637 N N . SER A 1 82 ? -10.379 2.433 5.977 1.00 95.06 82 SER A N 1
ATOM 638 C CA . SER A 1 82 ? -10.308 3.612 6.852 1.00 95.06 82 SER A CA 1
ATOM 639 C C . SER A 1 82 ? -11.687 4.246 7.087 1.00 95.06 82 SER A C 1
ATOM 641 O O . SER A 1 82 ? -12.047 4.543 8.227 1.00 95.06 82 SER A O 1
ATOM 643 N N . LYS A 1 83 ? -12.489 4.416 6.026 1.00 95.62 83 LYS A N 1
ATOM 644 C CA . LYS A 1 83 ? -13.831 5.018 6.116 1.00 95.62 83 LYS A CA 1
ATOM 645 C C . LYS A 1 83 ? -14.834 4.137 6.853 1.00 95.62 83 LYS A C 1
ATOM 647 O O . LYS A 1 83 ? -15.722 4.668 7.514 1.00 95.62 83 LYS A O 1
ATOM 652 N N . SER A 1 84 ? -14.730 2.818 6.707 1.00 95.19 84 SER A N 1
ATOM 653 C CA . SER A 1 84 ? -15.620 1.852 7.356 1.00 95.19 84 SER A CA 1
ATOM 654 C C . SER A 1 84 ? -15.169 1.461 8.767 1.00 95.19 84 SER A C 1
ATOM 656 O O . SER A 1 84 ? -15.934 0.818 9.482 1.00 95.19 84 SER A O 1
ATOM 658 N N . GLY A 1 85 ? -13.959 1.853 9.182 1.00 92.94 85 GLY A N 1
ATOM 659 C CA . GLY A 1 85 ? -13.356 1.417 10.442 1.00 92.94 85 GLY A CA 1
ATOM 660 C C . GLY A 1 85 ? -12.916 -0.052 10.430 1.00 92.94 85 GLY A C 1
ATOM 661 O O . GLY A 1 85 ? -12.762 -0.649 11.495 1.00 92.94 85 GLY A O 1
ATOM 662 N N . ASP A 1 86 ? -12.727 -0.639 9.248 1.00 94.00 86 ASP A N 1
ATOM 663 C CA . ASP A 1 86 ? -12.289 -2.023 9.063 1.00 94.00 86 ASP A CA 1
ATOM 664 C C . ASP A 1 86 ? -10.761 -2.148 9.191 1.00 94.00 86 ASP A C 1
ATOM 666 O O . ASP A 1 86 ? -10.012 -2.252 8.217 1.00 94.00 86 ASP A O 1
ATOM 670 N N . TRP A 1 87 ? -10.283 -2.095 10.433 1.00 91.75 87 TRP A N 1
ATOM 671 C CA . TRP A 1 87 ? -8.857 -2.185 10.758 1.00 91.75 87 TRP A CA 1
ATOM 672 C C . TRP A 1 87 ? -8.247 -3.548 10.440 1.00 91.75 87 TRP A C 1
ATOM 674 O O . TRP A 1 87 ? -7.071 -3.621 10.093 1.00 91.75 87 TRP A O 1
ATOM 684 N N . GLU A 1 88 ? -9.028 -4.619 10.566 1.00 92.19 88 GLU A N 1
ATOM 685 C CA . GLU A 1 88 ? -8.581 -5.976 10.260 1.00 92.19 88 GLU A CA 1
ATOM 686 C C . GLU A 1 88 ? -8.397 -6.147 8.748 1.00 92.19 88 GLU A C 1
ATOM 688 O O . GLU A 1 88 ? -7.331 -6.577 8.307 1.00 92.19 88 GLU A O 1
ATOM 693 N N . GLY A 1 89 ? -9.370 -5.704 7.943 1.00 93.31 89 GLY A N 1
ATOM 694 C CA . GLY A 1 89 ? -9.256 -5.691 6.485 1.00 93.31 89 GLY A CA 1
ATOM 695 C C . GLY A 1 89 ? -8.068 -4.860 5.997 1.00 93.31 89 GLY A C 1
ATOM 696 O O . GLY A 1 89 ? -7.309 -5.308 5.137 1.00 93.31 89 GLY A O 1
ATOM 697 N N . ALA A 1 90 ? -7.828 -3.694 6.605 1.00 94.56 90 ALA A N 1
ATOM 698 C CA . ALA A 1 90 ? -6.660 -2.873 6.293 1.00 94.56 90 ALA A CA 1
ATOM 699 C C . ALA A 1 90 ? -5.327 -3.588 6.582 1.00 94.56 90 ALA A C 1
ATOM 701 O O . ALA A 1 90 ? -4.416 -3.524 5.756 1.00 94.56 90 ALA A O 1
ATOM 702 N N . GLN A 1 91 ? -5.211 -4.289 7.718 1.00 93.38 91 GLN A N 1
ATOM 703 C CA . GLN A 1 91 ? -4.014 -5.077 8.044 1.00 93.38 91 GLN A CA 1
ATOM 704 C C . GLN A 1 91 ? -3.790 -6.202 7.038 1.00 93.38 91 GLN A C 1
ATOM 706 O O . GLN A 1 91 ? -2.668 -6.394 6.576 1.00 93.38 91 GLN A O 1
ATOM 711 N N . VAL A 1 92 ? -4.855 -6.913 6.666 1.00 94.31 92 VAL A N 1
ATOM 712 C CA . VAL A 1 92 ? -4.797 -7.994 5.676 1.00 94.31 92 VAL A CA 1
ATOM 713 C C . VAL A 1 92 ? -4.317 -7.470 4.318 1.00 94.31 92 VAL A C 1
ATOM 715 O O . VAL A 1 92 ? -3.436 -8.071 3.707 1.00 94.31 92 VAL A O 1
ATOM 718 N N . LEU A 1 93 ? -4.836 -6.325 3.861 1.00 95.56 93 LEU A N 1
ATOM 719 C CA . LEU A 1 93 ? -4.432 -5.710 2.593 1.00 95.56 93 LEU A CA 1
ATOM 720 C C . LEU A 1 93 ? -2.979 -5.223 2.606 1.00 95.56 93 LEU A C 1
ATOM 722 O O . LEU A 1 93 ? -2.250 -5.454 1.640 1.00 95.56 93 LEU A O 1
ATOM 726 N N . LEU A 1 94 ? -2.547 -4.561 3.683 1.00 95.19 94 LEU A N 1
ATOM 727 C CA 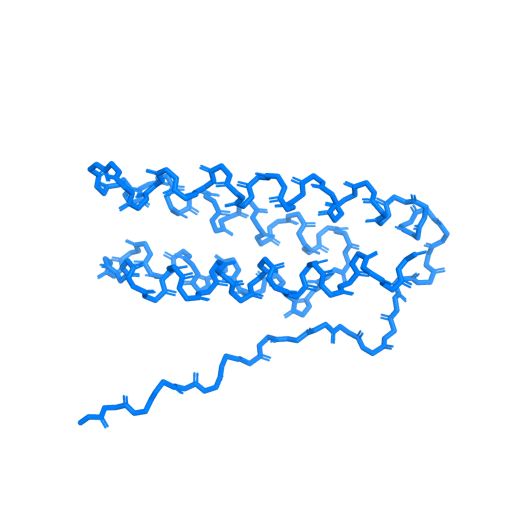. LEU A 1 94 ? -1.166 -4.090 3.816 1.00 95.19 94 LEU A CA 1
ATOM 728 C C . LEU A 1 94 ? -0.182 -5.251 3.906 1.00 95.19 94 LEU A C 1
ATOM 730 O O . LEU A 1 94 ? 0.857 -5.211 3.252 1.00 95.19 94 LEU A O 1
ATOM 734 N N . LYS A 1 95 ? -0.528 -6.303 4.656 1.00 94.25 95 LYS A N 1
ATOM 735 C CA . LYS A 1 95 ? 0.310 -7.496 4.753 1.00 94.25 95 LYS A CA 1
ATOM 736 C C . LYS A 1 95 ? 0.447 -8.193 3.402 1.00 94.25 95 LYS A C 1
ATOM 738 O O . LYS A 1 95 ? 1.548 -8.548 2.997 1.00 94.25 95 LYS A O 1
ATOM 743 N N . HIS A 1 96 ? -0.658 -8.318 2.669 1.00 95.31 96 HIS A N 1
ATOM 744 C CA . HIS A 1 96 ? -0.638 -8.859 1.313 1.00 95.31 96 HIS A CA 1
ATOM 745 C C . HIS A 1 96 ? 0.256 -8.035 0.380 1.00 95.31 96 HIS A C 1
ATOM 747 O O . HIS A 1 96 ? 1.041 -8.597 -0.377 1.00 95.31 96 HIS A O 1
ATOM 753 N N . LEU A 1 97 ? 0.181 -6.702 0.450 1.00 95.81 97 LEU A N 1
ATOM 754 C CA . LEU A 1 97 ? 1.056 -5.827 -0.330 1.00 95.81 97 LEU A CA 1
ATOM 755 C C . LEU A 1 97 ? 2.538 -6.025 0.026 1.00 95.81 97 LEU A C 1
ATOM 757 O O . LEU A 1 97 ? 3.363 -6.130 -0.879 1.00 95.81 97 LEU A O 1
ATOM 761 N N . GLU A 1 98 ? 2.867 -6.097 1.316 1.00 95.50 98 GLU A N 1
ATOM 762 C CA . GLU A 1 98 ? 4.227 -6.364 1.798 1.00 95.50 98 GLU A CA 1
ATOM 763 C C . GLU A 1 98 ? 4.762 -7.692 1.241 1.00 95.50 98 GLU A C 1
ATOM 765 O O . GLU A 1 98 ? 5.870 -7.737 0.706 1.00 95.50 98 GLU A O 1
ATOM 770 N N . ASP A 1 99 ? 3.956 -8.756 1.284 1.00 95.06 99 ASP A N 1
ATOM 771 C CA . ASP A 1 99 ? 4.340 -10.074 0.774 1.00 95.06 99 ASP A CA 1
ATOM 772 C C . ASP A 1 99 ? 4.592 -10.045 -0.741 1.00 95.06 99 ASP A C 1
ATOM 774 O O . ASP A 1 99 ? 5.615 -10.557 -1.207 1.00 95.06 99 ASP A O 1
ATOM 778 N N . LEU A 1 100 ? 3.726 -9.375 -1.515 1.00 94.88 100 LEU A N 1
ATOM 779 C CA . LEU A 1 100 ? 3.931 -9.191 -2.955 1.00 94.88 100 LEU A CA 1
ATOM 780 C C . LEU A 1 100 ? 5.234 -8.433 -3.249 1.00 94.88 100 LEU A C 1
ATOM 782 O O . LEU A 1 100 ? 6.002 -8.842 -4.118 1.00 94.88 100 LEU A O 1
ATOM 786 N N . LEU A 1 101 ? 5.514 -7.339 -2.540 1.00 94.94 101 LEU A N 1
ATOM 787 C CA . LEU A 1 101 ? 6.749 -6.578 -2.746 1.00 94.94 101 LEU A CA 1
ATOM 788 C C . LEU A 1 101 ? 7.993 -7.368 -2.329 1.00 94.94 101 LEU A C 1
ATOM 790 O O . LEU A 1 101 ? 9.013 -7.299 -3.012 1.00 94.94 101 LEU A O 1
ATOM 794 N N . GLY A 1 102 ? 7.908 -8.150 -1.253 1.00 95.25 102 GLY A N 1
ATOM 795 C CA . GLY A 1 102 ? 8.990 -9.019 -0.801 1.00 95.25 102 GLY A CA 1
ATOM 796 C C . GLY A 1 102 ? 9.272 -10.157 -1.783 1.00 95.25 102 GLY A C 1
ATOM 797 O O . GLY A 1 102 ? 10.428 -10.518 -2.005 1.00 95.25 102 GLY A O 1
ATOM 798 N N . GLU A 1 103 ? 8.240 -10.716 -2.418 1.00 93.56 103 GLU A N 1
ATOM 799 C CA . GLU A 1 103 ? 8.414 -11.648 -3.534 1.00 93.56 103 GLU A CA 1
ATOM 800 C C . GLU A 1 103 ? 9.049 -10.984 -4.749 1.00 93.56 103 GLU A C 1
ATOM 802 O O . GLU A 1 103 ? 9.931 -11.576 -5.368 1.00 93.56 103 GLU A O 1
ATOM 807 N N . LEU A 1 104 ? 8.609 -9.773 -5.092 1.00 92.62 104 LEU A N 1
ATOM 808 C CA . LEU A 1 104 ? 9.152 -9.021 -6.213 1.00 92.62 104 LEU A CA 1
ATOM 809 C C . LEU A 1 104 ? 10.637 -8.733 -6.004 1.00 92.62 104 LEU A C 1
ATOM 811 O O . LEU A 1 104 ? 11.431 -9.013 -6.893 1.00 92.62 104 LEU A O 1
ATOM 815 N N . GLN A 1 105 ? 11.019 -8.269 -4.815 1.00 91.81 105 GLN A N 1
ATOM 816 C CA . GLN A 1 105 ? 12.404 -7.949 -4.480 1.00 91.81 105 GLN A CA 1
ATOM 817 C C . GLN A 1 105 ? 13.342 -9.160 -4.597 1.00 91.81 105 GLN A C 1
ATOM 819 O O . GLN A 1 105 ? 14.486 -9.001 -4.999 1.00 91.81 105 GLN A O 1
ATOM 824 N N . LYS A 1 106 ? 12.867 -10.378 -4.307 1.00 91.50 106 LYS A N 1
ATOM 825 C CA . LYS A 1 106 ? 13.652 -11.619 -4.478 1.00 91.50 106 LYS A CA 1
ATOM 826 C C . LYS A 1 106 ? 13.888 -12.005 -5.943 1.00 91.50 106 LYS A C 1
ATOM 828 O O . LYS A 1 106 ? 14.699 -12.892 -6.199 1.00 91.50 106 LYS A O 1
ATOM 833 N N . ARG A 1 107 ? 13.125 -11.430 -6.880 1.00 88.62 107 ARG A N 1
ATOM 834 C CA . ARG A 1 107 ? 13.215 -11.695 -8.328 1.00 88.62 107 ARG A CA 1
ATOM 835 C C . ARG A 1 107 ? 14.072 -10.659 -9.070 1.00 88.62 107 ARG A C 1
ATOM 837 O O . ARG A 1 107 ? 14.301 -10.856 -10.262 1.00 88.62 107 ARG A O 1
ATOM 844 N N . LEU A 1 108 ? 14.472 -9.576 -8.396 1.00 86.38 108 LEU A N 1
ATOM 845 C CA . LEU A 1 108 ? 15.374 -8.533 -8.902 1.00 86.38 108 LEU A CA 1
ATOM 846 C C . LEU A 1 108 ? 16.830 -8.930 -8.649 1.00 86.38 108 LEU A C 1
ATOM 848 O O . LEU A 1 108 ? 17.656 -8.658 -9.544 1.00 86.38 108 LEU A O 1
#

Secondary structure (DSSP, 8-state):
------------SS---SHHHHHHHHHHHHHHHHHHHHHTHHHHSS--HHHHHHHHHHHHHHHHHHT-TTTHHHHHHHHHHHHHT-HHHHHHHHHHHHHHHHHHHTT-

pLDDT: mean 88.84, std 12.42, range [34.66, 97.94]

Radius of gyration: 14.02 Å; chains: 1; bounding box: 36×27×39 Å

Foldseek 3Di:
DDDPDDPPAADDPDDDPPPVLVVCLLVVLVVLLVVLVVCVVCVVDDHDLVVQLVQLVCQLVVCVVSPVNRLSCLSVVSNVCSVVVVPVSNVVSSVVVSVRSVVVNVVD

Sequence (108 aa):
MSNPSSIPYRLPDTLPTDPVLADLLPLFTQQWLSDLHDAHSLFVTKSDPEALYRLGHTIKGSFAQFGFTHLAPLGKDIMECSKSGDWEGAQVLLKHLEDLLGELQKRL